Protein AF-A0A0M3JHS8-F1 (afdb_monomer_lite)

InterPro domains:
  IPR008209 Phosphoenolpyruvate carboxykinase, GTP-utilising [PTHR11561] (1-110)
  IPR008210 Phosphoenolpyruvate carboxykinase, N-terminal [G3DSA:3.40.449.10] (1-99)
  IPR008210 Phosphoenolpyruvate carboxykinase, N-terminal [SSF68923] (1-100)
  IPR035078 Phosphoenolpyruvate carboxykinase, GTP-utilising, N-terminal [PF17297] (1-97)

Sequence (124 aa):
LTDSMYVMLCMRIMTRVSPKVLEVLGDEDFVRGIHSVGLPRPVKERVINHWPCNPDRVLIAHRPAEREIWSFGSGYGGNSLLGKKCFALRIAMNVAREEGWMAEHMLIMGSFQFDHQFIFRSFE

Organism: Anisakis simplex (NCBI:txid6269)

Structure (mmCIF, N/CA/C/O backbone):
data_AF-A0A0M3JHS8-F1
#
_entry.id   AF-A0A0M3JHS8-F1
#
loop_
_atom_site.group_PDB
_atom_site.id
_atom_site.type_symbol
_atom_site.label_atom_id
_atom_site.label_alt_id
_atom_site.label_comp_id
_atom_site.label_asym_id
_atom_site.label_entity_id
_atom_site.label_seq_id
_atom_site.pdbx_PDB_ins_code
_atom_site.Cartn_x
_atom_site.Cartn_y
_atom_site.Cartn_z
_atom_site.occupancy
_atom_site.B_iso_or_equiv
_atom_site.auth_seq_id
_atom_site.auth_comp_id
_atom_site.auth_asym_id
_atom_site.auth_atom_id
_atom_site.pdbx_PDB_model_num
ATOM 1 N N . LEU A 1 1 ? 2.509 -7.417 -2.440 1.00 97.69 1 LEU A N 1
ATOM 2 C CA . LEU A 1 1 ? 3.593 -8.028 -3.244 1.00 97.69 1 LEU A CA 1
ATOM 3 C C . LEU A 1 1 ? 4.344 -6.944 -4.000 1.00 97.69 1 LEU A C 1
ATOM 5 O O . LEU A 1 1 ? 3.714 -5.990 -4.436 1.00 97.69 1 LEU A O 1
ATOM 9 N N . THR A 1 2 ? 5.666 -7.064 -4.113 1.00 98.44 2 THR A N 1
ATOM 10 C CA . THR A 1 2 ? 6.517 -6.117 -4.847 1.00 98.44 2 THR A CA 1
ATOM 11 C C . THR A 1 2 ? 7.733 -6.836 -5.426 1.00 98.44 2 THR A C 1
ATOM 13 O O . THR A 1 2 ? 8.263 -7.737 -4.782 1.00 98.44 2 THR A O 1
ATOM 16 N N . ASP A 1 3 ? 8.186 -6.421 -6.608 1.00 97.94 3 ASP A N 1
ATOM 17 C CA . ASP A 1 3 ? 9.448 -6.848 -7.233 1.00 97.94 3 ASP A CA 1
ATOM 18 C C . ASP A 1 3 ? 10.637 -5.918 -6.899 1.00 97.94 3 ASP A C 1
ATOM 20 O O . ASP A 1 3 ? 11.749 -6.109 -7.391 1.00 97.94 3 ASP A O 1
ATOM 24 N N . SER A 1 4 ? 10.419 -4.913 -6.043 1.00 97.75 4 SER A N 1
ATOM 25 C CA . SER A 1 4 ? 11.416 -3.904 -5.679 1.00 97.75 4 SER A CA 1
ATOM 26 C C . SER A 1 4 ? 11.907 -4.052 -4.239 1.00 97.75 4 SER A C 1
ATOM 28 O O . SER A 1 4 ? 11.142 -3.911 -3.279 1.00 97.75 4 SER A O 1
ATOM 30 N N . MET A 1 5 ? 13.222 -4.238 -4.089 1.00 97.19 5 MET A N 1
ATOM 31 C CA . MET A 1 5 ? 13.897 -4.263 -2.785 1.00 97.19 5 MET A CA 1
ATOM 32 C C . MET A 1 5 ? 13.831 -2.916 -2.060 1.00 97.19 5 MET A C 1
ATOM 34 O O . MET A 1 5 ? 13.672 -2.889 -0.842 1.00 97.19 5 MET A O 1
ATOM 38 N N . TYR A 1 6 ? 13.892 -1.802 -2.797 1.00 97.88 6 TYR A N 1
ATOM 39 C CA . TYR A 1 6 ? 13.717 -0.462 -2.228 1.00 97.88 6 TYR A CA 1
ATOM 40 C C . TYR A 1 6 ? 12.367 -0.349 -1.506 1.00 97.88 6 TYR A C 1
ATOM 42 O O . TYR A 1 6 ? 12.300 0.069 -0.351 1.00 97.88 6 TYR A O 1
ATOM 50 N N . VAL A 1 7 ? 11.297 -0.810 -2.160 1.00 98.31 7 VAL A N 1
ATOM 51 C CA . VAL A 1 7 ? 9.940 -0.795 -1.598 1.00 98.31 7 VAL A CA 1
ATOM 52 C C . VAL A 1 7 ? 9.857 -1.656 -0.346 1.00 98.31 7 VAL A C 1
ATOM 54 O O . VAL A 1 7 ? 9.296 -1.213 0.650 1.00 98.31 7 VAL A O 1
ATOM 57 N N . MET A 1 8 ? 10.444 -2.857 -0.364 1.00 97.69 8 MET A N 1
ATOM 58 C CA . MET A 1 8 ? 10.472 -3.743 0.803 1.00 97.69 8 MET A CA 1
ATOM 59 C C . MET A 1 8 ? 11.134 -3.065 2.014 1.00 97.69 8 MET A C 1
ATOM 61 O O . MET A 1 8 ? 10.552 -3.046 3.103 1.00 97.69 8 MET A O 1
ATOM 65 N N . LEU A 1 9 ? 12.308 -2.456 1.822 1.00 98.12 9 LEU A N 1
ATOM 66 C CA . LEU A 1 9 ? 13.046 -1.783 2.894 1.00 98.12 9 LEU A CA 1
ATOM 67 C C . LEU A 1 9 ? 12.278 -0.576 3.445 1.00 98.12 9 LEU A C 1
ATOM 69 O O . LEU A 1 9 ? 12.124 -0.441 4.658 1.00 98.12 9 LEU A O 1
ATOM 73 N N . CYS A 1 10 ? 11.734 0.271 2.573 1.00 98.25 10 CYS A N 1
ATOM 74 C CA . CYS A 1 10 ? 10.947 1.427 2.995 1.00 98.25 10 CYS A CA 1
ATOM 75 C C . CYS A 1 10 ? 9.632 1.025 3.682 1.00 98.25 10 CYS A C 1
ATOM 77 O O . CYS A 1 10 ? 9.250 1.644 4.674 1.00 98.25 10 CYS A O 1
ATOM 79 N N . MET A 1 11 ? 8.955 -0.031 3.218 1.00 98.00 11 MET A N 1
ATOM 80 C CA . MET A 1 11 ? 7.759 -0.559 3.886 1.00 98.00 11 MET A CA 1
ATOM 81 C C . MET A 1 11 ? 8.074 -1.044 5.301 1.00 98.00 11 MET A C 1
ATOM 83 O O . MET A 1 11 ? 7.282 -0.794 6.205 1.00 98.00 11 MET A O 1
ATOM 87 N N . ARG A 1 12 ? 9.240 -1.660 5.531 1.00 97.19 12 ARG A N 1
ATOM 88 C CA . ARG A 1 12 ? 9.673 -2.083 6.873 1.00 97.19 12 ARG A CA 1
ATOM 89 C C . ARG A 1 12 ? 9.895 -0.914 7.840 1.00 97.19 12 ARG A C 1
ATOM 91 O O . ARG A 1 12 ? 9.730 -1.098 9.039 1.00 97.19 12 ARG A O 1
ATOM 98 N N . ILE A 1 13 ? 10.262 0.265 7.339 1.00 97.75 13 ILE A N 1
ATOM 99 C CA . ILE A 1 13 ? 10.391 1.485 8.156 1.00 97.75 13 ILE A CA 1
ATOM 100 C C . ILE A 1 13 ? 9.011 2.089 8.439 1.00 97.75 13 ILE A C 1
ATOM 102 O O . ILE A 1 13 ? 8.711 2.477 9.563 1.00 97.75 13 ILE A O 1
ATOM 106 N N . MET A 1 14 ? 8.170 2.184 7.409 1.00 97.62 14 MET A N 1
ATOM 107 C CA . MET A 1 14 ? 6.905 2.922 7.470 1.00 97.62 14 MET A CA 1
ATOM 108 C C . MET A 1 14 ? 5.744 2.119 8.064 1.00 97.62 14 MET A C 1
ATOM 110 O O . MET A 1 14 ? 4.726 2.695 8.441 1.00 97.62 14 MET A O 1
ATOM 114 N N . THR A 1 15 ? 5.861 0.793 8.104 1.00 97.69 15 THR A N 1
ATOM 115 C CA . THR A 1 15 ? 4.808 -0.127 8.542 1.00 97.69 15 THR A CA 1
ATOM 116 C C . THR A 1 15 ? 5.389 -1.226 9.425 1.00 97.69 15 THR A C 1
ATOM 118 O O . THR A 1 15 ? 6.603 -1.412 9.496 1.00 97.69 15 THR A O 1
ATOM 121 N N . ARG A 1 16 ? 4.524 -1.973 10.114 1.00 97.69 16 ARG A N 1
ATOM 122 C CA . ARG A 1 16 ? 4.953 -3.118 10.919 1.00 97.69 16 ARG A CA 1
ATOM 123 C C . ARG A 1 16 ? 5.041 -4.334 10.003 1.00 97.69 16 ARG A C 1
ATOM 125 O O . ARG A 1 16 ? 4.026 -4.780 9.483 1.00 97.69 16 ARG A O 1
ATOM 132 N N . VAL A 1 17 ? 6.253 -4.851 9.810 1.00 96.81 17 VAL A N 1
ATOM 133 C CA . VAL A 1 17 ? 6.519 -6.046 9.000 1.00 96.81 17 VAL A CA 1
ATOM 134 C C . VAL A 1 17 ? 7.184 -7.092 9.886 1.00 96.81 17 VAL A C 1
ATOM 136 O O . VAL A 1 17 ? 8.353 -6.950 10.249 1.00 96.81 17 VAL A O 1
ATOM 139 N N . SER A 1 18 ? 6.437 -8.126 10.261 1.00 96.12 18 SER A N 1
ATOM 140 C CA . SER A 1 18 ? 6.932 -9.251 11.058 1.00 96.12 18 SER A CA 1
ATOM 141 C C . SER A 1 18 ? 6.020 -10.476 10.902 1.00 96.12 18 SER A C 1
ATOM 143 O O . SER A 1 18 ? 4.855 -10.310 10.535 1.00 96.12 18 SER A O 1
ATOM 145 N N . PRO A 1 19 ? 6.502 -11.695 11.217 1.00 96.38 19 PRO A N 1
ATOM 146 C CA . PRO A 1 19 ? 5.666 -12.901 11.213 1.00 96.38 19 PRO A CA 1
ATOM 147 C C . PRO A 1 19 ? 4.429 -12.786 12.113 1.00 96.38 19 PRO A C 1
ATOM 149 O O . PRO A 1 19 ? 3.361 -13.263 11.749 1.00 96.38 19 PRO A O 1
ATOM 152 N N . LYS A 1 20 ? 4.538 -12.043 13.222 1.00 97.38 20 LYS A N 1
ATOM 153 C CA . LYS A 1 20 ? 3.431 -11.774 14.149 1.00 97.38 20 LYS A CA 1
ATOM 154 C C . LYS A 1 20 ? 2.218 -11.116 13.478 1.00 97.38 20 LYS A C 1
ATOM 156 O O . LYS A 1 20 ? 1.104 -11.265 13.957 1.00 97.38 20 LYS A O 1
ATOM 161 N N . VAL A 1 21 ? 2.411 -10.390 12.372 1.00 96.31 21 VAL A N 1
ATOM 162 C CA . VAL A 1 21 ? 1.288 -9.817 11.610 1.00 96.31 21 VAL A CA 1
ATOM 163 C C . VAL A 1 21 ? 0.410 -10.919 11.014 1.00 96.31 21 VAL A C 1
ATOM 165 O O . VAL A 1 21 ? -0.802 -10.762 11.002 1.00 96.31 21 VAL A O 1
ATOM 168 N N . LEU A 1 22 ? 0.999 -12.036 10.572 1.00 95.62 22 LEU A N 1
ATOM 169 C CA . LEU A 1 22 ? 0.245 -13.178 10.046 1.00 95.62 22 LEU A CA 1
ATOM 170 C C . LEU A 1 22 ? -0.519 -13.905 11.158 1.00 95.62 22 LEU A C 1
ATOM 172 O O . LEU A 1 22 ? -1.658 -14.297 10.950 1.00 95.62 22 LEU A O 1
ATOM 176 N N . GLU A 1 23 ? 0.078 -14.025 12.347 1.00 96.69 23 GLU A N 1
ATOM 177 C CA . GLU A 1 23 ? -0.596 -14.592 13.526 1.00 96.69 23 GLU A CA 1
ATOM 178 C C . GLU A 1 23 ? -1.816 -13.759 13.943 1.00 96.69 23 GLU A C 1
ATOM 180 O O . GLU A 1 23 ? -2.857 -14.318 14.267 1.00 96.69 23 GLU A O 1
ATOM 185 N N . VAL A 1 24 ? -1.692 -12.425 13.928 1.00 96.56 24 VAL A N 1
ATOM 186 C CA . VAL A 1 24 ? -2.797 -11.505 14.254 1.00 96.56 24 VAL A CA 1
ATOM 187 C C . VAL A 1 24 ? -3.865 -11.496 13.161 1.00 96.56 24 VAL A C 1
ATOM 189 O O . VAL A 1 24 ? -5.039 -11.348 13.477 1.00 96.56 24 VAL A O 1
ATOM 192 N N . LEU A 1 25 ? -3.464 -11.627 11.894 1.00 96.38 25 LEU A N 1
ATOM 193 C CA . LEU A 1 25 ? -4.394 -11.655 10.769 1.00 96.38 25 LEU A CA 1
ATOM 194 C C . LEU A 1 25 ? -5.266 -12.920 10.781 1.00 96.38 25 LEU A C 1
ATOM 196 O O . LEU A 1 25 ? -6.457 -12.827 10.510 1.00 96.38 25 LEU A O 1
ATOM 200 N N . GLY A 1 26 ? -4.693 -14.083 11.107 1.00 96.00 26 GLY A N 1
ATOM 201 C CA . GLY A 1 26 ? -5.425 -15.350 11.073 1.00 96.00 26 GLY A CA 1
ATOM 202 C C . GLY A 1 26 ? -6.041 -15.608 9.693 1.00 96.00 26 GLY A C 1
ATOM 203 O O . GLY A 1 26 ? -5.351 -15.487 8.680 1.00 96.00 26 GLY A O 1
ATOM 204 N N . ASP A 1 27 ? -7.337 -15.923 9.674 1.00 96.12 27 ASP A N 1
ATOM 205 C CA . ASP A 1 27 ? -8.123 -16.175 8.457 1.00 96.12 27 ASP A CA 1
ATOM 206 C C . ASP A 1 27 ? -8.949 -14.953 7.998 1.00 96.12 27 ASP A C 1
ATOM 208 O O . ASP A 1 27 ? -9.768 -15.062 7.083 1.00 96.12 27 ASP A O 1
ATOM 212 N N . GLU A 1 28 ? -8.760 -13.788 8.629 1.00 94.50 28 GLU A N 1
ATOM 213 C CA . GLU A 1 28 ? -9.486 -12.563 8.281 1.00 94.50 28 GLU A CA 1
ATOM 214 C C . GLU A 1 28 ? -9.054 -12.002 6.916 1.00 94.50 28 GLU A C 1
ATOM 216 O O . GLU A 1 28 ? -7.914 -12.156 6.461 1.00 94.50 28 GLU A O 1
ATOM 221 N N . ASP A 1 29 ? -9.973 -11.294 6.256 1.00 92.00 29 ASP A N 1
ATOM 222 C CA . ASP A 1 29 ? -9.678 -10.629 4.987 1.00 92.00 29 ASP A CA 1
ATOM 223 C C . ASP A 1 29 ? -8.781 -9.395 5.192 1.00 92.00 29 ASP A C 1
ATOM 225 O O . ASP A 1 29 ? -8.829 -8.699 6.208 1.00 92.00 29 ASP A O 1
ATOM 229 N N . PHE A 1 30 ? -7.963 -9.086 4.187 1.00 95.69 30 PHE A N 1
ATOM 230 C CA . PHE A 1 30 ? -7.023 -7.969 4.226 1.00 95.69 30 PHE A CA 1
ATOM 231 C C . PHE A 1 30 ? -6.931 -7.257 2.879 1.00 95.69 30 PHE A C 1
ATOM 233 O O . PHE A 1 30 ? -7.220 -7.809 1.817 1.00 95.69 30 PHE A O 1
ATOM 240 N N . VAL A 1 31 ? -6.446 -6.014 2.911 1.00 97.25 31 VAL A N 1
ATOM 241 C CA . VAL A 1 31 ? -6.230 -5.231 1.691 1.00 97.25 31 VAL A CA 1
ATOM 242 C C . VAL A 1 31 ? -5.091 -5.819 0.860 1.00 97.25 31 VAL A C 1
ATOM 244 O O . VAL A 1 31 ? -3.926 -5.843 1.272 1.00 97.25 31 VAL A O 1
ATOM 247 N N . ARG A 1 32 ? -5.416 -6.243 -0.361 1.00 97.94 32 ARG A N 1
ATOM 248 C CA . ARG A 1 32 ? -4.476 -6.844 -1.309 1.00 97.94 32 ARG A CA 1
ATOM 249 C C . ARG A 1 32 ? -3.777 -5.764 -2.125 1.00 97.94 32 ARG A C 1
ATOM 251 O O . ARG A 1 32 ? -4.396 -5.036 -2.892 1.00 97.94 32 ARG A O 1
ATOM 258 N N . GLY A 1 33 ? -2.457 -5.673 -1.986 1.00 97.94 33 GLY A N 1
ATOM 259 C CA . GLY A 1 33 ? -1.628 -4.753 -2.765 1.00 97.94 33 GLY A CA 1
ATOM 260 C C . GLY A 1 33 ? -0.665 -5.484 -3.693 1.00 97.94 33 GLY A C 1
ATOM 261 O O . GLY A 1 33 ? 0.173 -6.259 -3.217 1.00 97.94 33 GLY A O 1
ATOM 262 N N . ILE A 1 34 ? -0.717 -5.194 -4.992 1.00 98.50 34 ILE A N 1
ATOM 263 C CA . ILE A 1 34 ? 0.286 -5.617 -5.973 1.00 98.50 34 ILE A CA 1
ATOM 264 C C . ILE A 1 34 ? 1.035 -4.402 -6.519 1.00 98.50 34 ILE A C 1
ATOM 266 O O . ILE A 1 34 ? 0.437 -3.406 -6.918 1.00 98.50 34 ILE A O 1
ATOM 270 N N . HIS A 1 35 ? 2.361 -4.483 -6.503 1.00 98.69 35 HIS A N 1
ATOM 271 C CA . HIS A 1 35 ? 3.256 -3.468 -7.034 1.00 98.69 35 HIS A CA 1
ATOM 272 C C . HIS A 1 35 ? 4.294 -4.115 -7.956 1.00 98.69 35 HIS A C 1
ATOM 274 O O . HIS A 1 35 ? 4.877 -5.143 -7.608 1.00 98.69 35 HIS A O 1
ATOM 280 N N . SER A 1 36 ? 4.565 -3.490 -9.099 1.00 98.44 36 SER A N 1
ATOM 281 C CA . SER A 1 36 ? 5.718 -3.808 -9.941 1.00 98.44 36 SER A CA 1
ATOM 282 C C . SER A 1 36 ? 6.338 -2.540 -10.512 1.00 98.44 36 SER A C 1
ATOM 284 O O . SER A 1 36 ? 5.629 -1.635 -10.953 1.00 98.44 36 SER A O 1
ATOM 286 N N . VAL A 1 37 ? 7.668 -2.496 -10.584 1.00 97.62 37 VAL A N 1
ATOM 287 C CA . VAL A 1 37 ? 8.383 -1.430 -11.311 1.00 97.62 37 VAL A CA 1
ATOM 288 C C . VAL A 1 37 ? 8.204 -1.520 -12.829 1.00 97.62 37 VAL A C 1
ATOM 290 O O . VAL A 1 37 ? 8.540 -0.574 -13.535 1.00 97.62 37 VAL A O 1
ATOM 293 N N . GLY A 1 38 ? 7.656 -2.630 -13.333 1.00 96.88 38 GLY A N 1
ATOM 294 C CA . GLY A 1 38 ? 7.289 -2.801 -14.736 1.00 96.88 38 GLY A CA 1
ATOM 295 C C . GLY A 1 38 ? 8.457 -3.083 -15.674 1.00 96.88 38 GLY A C 1
ATOM 296 O O . GLY A 1 38 ? 8.371 -2.768 -16.860 1.00 96.88 38 GLY A O 1
ATOM 297 N N . LEU A 1 39 ? 9.535 -3.678 -15.150 1.00 95.44 39 LEU A N 1
ATOM 298 C CA . LEU A 1 39 ? 10.774 -3.927 -15.888 1.00 95.44 39 LEU A CA 1
ATOM 299 C C . LEU A 1 39 ? 11.213 -5.406 -15.777 1.00 95.44 39 LEU A C 1
ATOM 301 O O . LEU A 1 39 ? 12.134 -5.729 -15.020 1.00 95.44 39 LEU A O 1
ATOM 305 N N . PRO A 1 40 ? 10.534 -6.334 -16.484 1.00 93.38 40 PRO A N 1
ATOM 306 C CA . PRO A 1 40 ? 10.846 -7.760 -16.421 1.00 93.38 40 PRO A CA 1
ATOM 307 C C . PRO A 1 40 ? 12.243 -8.057 -16.977 1.00 93.38 40 PRO A C 1
ATOM 309 O O . PRO A 1 40 ? 12.746 -7.362 -17.861 1.00 93.38 40 PRO A O 1
ATOM 312 N N . ARG A 1 41 ? 12.872 -9.119 -16.465 1.00 88.62 41 ARG A N 1
ATOM 313 C CA . ARG A 1 41 ? 14.183 -9.577 -16.944 1.00 88.62 41 ARG A CA 1
ATOM 314 C C . ARG A 1 41 ? 14.025 -10.537 -18.138 1.00 88.62 41 ARG A C 1
ATOM 316 O O . ARG A 1 41 ? 13.095 -11.340 -18.120 1.00 88.62 41 ARG A O 1
ATOM 323 N N . PRO A 1 42 ? 14.945 -10.519 -19.123 1.00 92.06 42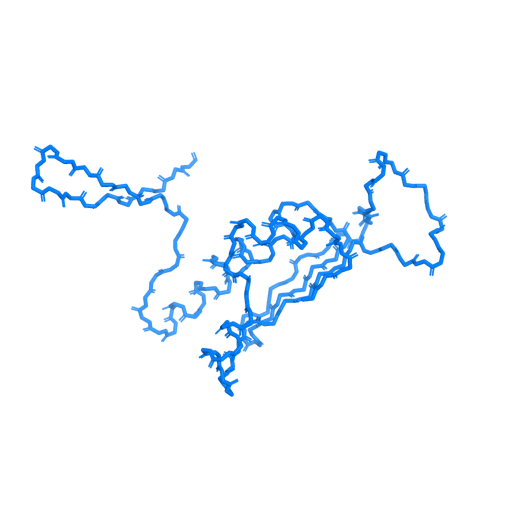 PRO A N 1
ATOM 324 C CA . PRO A 1 42 ? 16.060 -9.581 -19.263 1.00 92.06 42 PRO A CA 1
ATOM 325 C C . PRO A 1 42 ? 15.562 -8.172 -19.605 1.00 92.06 42 PRO A C 1
ATOM 327 O O . PRO A 1 42 ? 14.623 -8.002 -20.381 1.00 92.06 42 PRO A O 1
ATOM 330 N N . VAL A 1 43 ? 16.195 -7.165 -19.004 1.00 90.06 43 VAL A N 1
ATOM 331 C CA . VAL A 1 43 ? 15.789 -5.770 -19.178 1.00 90.06 43 VAL A CA 1
ATOM 332 C C . VAL A 1 43 ? 16.112 -5.330 -20.607 1.00 90.06 43 VAL A C 1
ATOM 334 O O . VAL A 1 43 ? 17.265 -5.394 -21.027 1.00 90.06 43 VAL A O 1
ATOM 337 N N . LYS A 1 44 ? 15.087 -4.899 -21.350 1.00 87.94 44 LYS A N 1
ATOM 338 C CA . LYS A 1 44 ? 15.211 -4.450 -22.750 1.00 87.94 44 LYS A CA 1
ATOM 339 C C . LYS A 1 44 ? 15.518 -2.958 -22.887 1.00 87.94 44 LYS A C 1
ATOM 341 O O . LYS A 1 44 ? 15.980 -2.523 -23.935 1.00 87.94 44 LYS A O 1
ATOM 346 N N . GLU A 1 45 ? 15.250 -2.186 -21.841 1.00 87.69 45 GLU A N 1
ATOM 347 C CA . GLU A 1 45 ? 15.337 -0.726 -21.837 1.00 87.69 45 GLU A CA 1
ATOM 348 C C . GLU A 1 45 ? 16.516 -0.239 -20.985 1.00 87.69 45 GLU A C 1
ATOM 350 O O . GLU A 1 45 ? 16.993 -0.925 -20.080 1.00 87.69 45 GLU A O 1
ATOM 355 N N . ARG A 1 46 ? 17.013 0.970 -21.257 1.00 91.50 46 ARG A N 1
ATOM 356 C CA . ARG A 1 46 ? 18.121 1.539 -20.484 1.00 91.50 46 ARG A CA 1
ATOM 357 C C . ARG A 1 46 ? 17.655 1.900 -19.070 1.00 91.50 46 ARG A C 1
ATOM 359 O O . ARG A 1 46 ? 16.802 2.761 -18.902 1.00 91.50 46 ARG A O 1
ATOM 366 N N . VAL A 1 47 ? 18.304 1.331 -18.053 1.00 94.56 47 VAL A N 1
ATOM 367 C CA . VAL A 1 47 ? 18.105 1.732 -16.651 1.00 94.56 47 VAL A CA 1
ATOM 368 C C . VAL A 1 47 ? 18.937 2.978 -16.343 1.00 94.56 47 VAL A C 1
ATOM 370 O O . VAL A 1 47 ? 20.155 2.981 -16.525 1.00 94.56 47 VAL A O 1
ATOM 373 N N . ILE A 1 48 ? 18.287 4.033 -15.852 1.00 95.94 48 ILE A N 1
ATOM 374 C CA . ILE A 1 48 ? 18.928 5.291 -15.446 1.00 95.94 48 ILE A CA 1
ATOM 375 C C . ILE A 1 48 ? 19.147 5.260 -13.929 1.00 95.94 48 ILE A C 1
ATOM 377 O O . ILE A 1 48 ? 18.249 4.877 -13.186 1.00 95.94 48 ILE A O 1
ATOM 381 N N . ASN A 1 49 ? 20.336 5.648 -13.455 1.00 96.00 49 ASN A N 1
ATOM 382 C CA . ASN A 1 49 ? 20.678 5.759 -12.025 1.00 96.00 49 ASN A CA 1
ATOM 383 C C . ASN A 1 49 ? 20.395 4.497 -11.185 1.00 96.00 49 ASN A C 1
ATOM 385 O O . ASN A 1 49 ? 20.065 4.597 -10.007 1.00 96.00 49 ASN A O 1
ATOM 389 N N . HIS A 1 50 ? 20.494 3.309 -11.790 1.00 94.94 50 HIS A N 1
ATOM 390 C CA . HIS A 1 50 ? 20.132 2.034 -11.151 1.00 94.94 50 HIS A CA 1
ATOM 391 C C . HIS A 1 50 ? 18.684 1.988 -10.621 1.00 94.94 50 HIS A C 1
ATOM 393 O O . HIS A 1 50 ? 18.376 1.212 -9.717 1.00 94.94 50 HIS A O 1
ATOM 399 N N . TRP A 1 51 ? 17.789 2.795 -11.198 1.00 96.50 51 TRP A N 1
ATOM 400 C CA . TRP A 1 51 ? 16.395 2.903 -10.796 1.00 96.50 51 TRP A CA 1
ATOM 401 C C . TRP A 1 51 ? 15.473 2.280 -11.854 1.00 96.50 51 TRP A C 1
ATOM 403 O O . TRP A 1 51 ? 15.212 2.906 -12.884 1.00 96.50 51 TRP A O 1
ATOM 413 N N . PRO A 1 52 ? 14.988 1.042 -11.652 1.00 95.25 52 PRO A N 1
ATOM 414 C CA . PRO A 1 52 ? 14.047 0.429 -12.576 1.00 95.25 52 PRO A CA 1
ATOM 415 C C . PRO A 1 52 ? 12.666 1.085 -12.447 1.00 95.25 52 PRO A C 1
ATOM 417 O O . PRO A 1 52 ? 12.117 1.208 -11.349 1.00 95.25 52 PRO A O 1
ATOM 420 N N . CYS A 1 53 ? 12.100 1.490 -13.578 1.00 95.75 53 CYS A N 1
ATOM 421 C CA . CYS A 1 53 ? 10.744 2.013 -13.701 1.00 95.75 53 CYS A CA 1
ATOM 422 C C . CYS A 1 53 ? 10.259 1.874 -15.152 1.00 95.75 53 CYS A C 1
ATOM 424 O O . CYS A 1 53 ? 11.061 1.647 -16.055 1.00 95.75 53 CYS A O 1
ATOM 426 N N . ASN A 1 54 ? 8.954 2.038 -15.363 1.00 96.44 54 ASN A N 1
ATOM 427 C CA . ASN A 1 54 ? 8.319 2.122 -16.675 1.00 96.44 54 ASN A CA 1
ATOM 428 C C . ASN A 1 54 ? 7.435 3.384 -16.718 1.00 96.44 54 ASN A C 1
ATOM 430 O O . ASN A 1 54 ? 6.240 3.296 -16.420 1.00 96.44 54 ASN A O 1
ATOM 434 N N . PRO A 1 55 ? 8.022 4.565 -17.006 1.00 95.44 55 PRO A N 1
ATOM 435 C CA . PRO A 1 55 ? 7.321 5.850 -16.969 1.00 95.44 55 PRO A CA 1
ATOM 436 C C . PRO A 1 55 ? 6.116 5.927 -17.914 1.00 95.44 55 PRO A C 1
ATOM 438 O O . PRO A 1 55 ? 5.090 6.493 -17.544 1.00 95.44 55 PRO A O 1
ATOM 441 N N . ASP A 1 56 ? 6.211 5.306 -19.091 1.00 95.38 56 ASP A N 1
ATOM 442 C CA . ASP A 1 56 ? 5.181 5.370 -20.136 1.00 95.38 56 ASP A CA 1
ATOM 443 C C . ASP A 1 56 ? 3.904 4.603 -19.774 1.00 95.38 56 ASP A C 1
ATOM 445 O O . ASP A 1 56 ? 2.846 4.818 -20.365 1.00 95.38 56 ASP A O 1
ATOM 449 N N . ARG A 1 57 ? 3.991 3.679 -18.810 1.00 95.88 57 ARG A N 1
ATOM 450 C CA . ARG A 1 57 ? 2.880 2.812 -18.394 1.00 95.88 57 ARG A CA 1
ATOM 451 C C . ARG A 1 57 ? 2.543 2.944 -16.916 1.00 95.88 57 ARG A C 1
ATOM 453 O O . ARG A 1 57 ? 1.928 2.038 -16.357 1.00 95.88 57 ARG A O 1
ATOM 460 N N . VAL A 1 58 ? 2.946 4.038 -16.268 1.00 98.12 58 VAL A N 1
ATOM 461 C CA . VAL A 1 58 ? 2.643 4.253 -14.848 1.00 98.12 58 VAL A CA 1
ATOM 462 C C . VAL A 1 58 ? 1.133 4.218 -14.621 1.00 98.12 58 VAL A C 1
ATOM 464 O O . VAL A 1 58 ? 0.387 5.013 -15.187 1.00 98.12 58 VAL A O 1
ATOM 467 N N . LEU A 1 59 ? 0.691 3.313 -13.749 1.00 98.25 59 LEU A N 1
ATOM 468 C CA . LEU A 1 59 ? -0.708 3.172 -13.364 1.00 98.25 59 LEU A CA 1
ATOM 469 C C . LEU A 1 59 ? -0.801 2.856 -11.874 1.00 98.25 59 LEU A C 1
ATOM 471 O O . LEU A 1 59 ? -0.182 1.906 -11.403 1.00 98.25 59 LEU A O 1
ATOM 475 N N . ILE A 1 60 ? -1.597 3.636 -11.143 1.00 98.44 60 ILE A N 1
ATOM 476 C CA . ILE A 1 60 ? -1.906 3.401 -9.731 1.00 98.44 60 ILE A CA 1
ATOM 477 C C . ILE A 1 60 ? -3.428 3.331 -9.593 1.00 98.44 60 ILE A C 1
ATOM 479 O O . ILE A 1 60 ? -4.106 4.353 -9.475 1.00 98.44 60 ILE A O 1
ATOM 483 N N . ALA A 1 61 ? -3.964 2.118 -9.637 1.00 98.31 61 ALA A N 1
ATOM 484 C CA . ALA A 1 61 ? -5.389 1.841 -9.552 1.00 98.31 61 ALA A CA 1
ATOM 485 C C . ALA A 1 61 ? -5.797 1.427 -8.130 1.00 98.31 61 ALA A C 1
ATOM 487 O O . ALA A 1 61 ? -5.085 0.702 -7.431 1.00 98.31 61 ALA A O 1
ATOM 488 N N . HIS A 1 62 ? -6.977 1.889 -7.720 1.00 98.38 62 HIS A N 1
ATOM 489 C CA . HIS A 1 62 ? -7.583 1.591 -6.426 1.00 98.38 62 HIS A CA 1
ATOM 490 C C . HIS A 1 62 ? -8.943 0.955 -6.684 1.00 98.38 62 HIS A C 1
ATOM 492 O O . HIS A 1 62 ? -9.754 1.513 -7.423 1.00 98.38 62 HIS A O 1
ATOM 498 N N . ARG A 1 63 ? -9.173 -0.206 -6.081 1.00 97.62 63 ARG A N 1
ATOM 499 C CA . ARG A 1 63 ? -10.377 -1.018 -6.236 1.00 97.62 63 ARG A CA 1
ATOM 500 C C . ARG A 1 63 ? -11.014 -1.202 -4.857 1.00 97.62 63 ARG A C 1
ATOM 502 O O . ARG A 1 63 ? -10.724 -2.188 -4.183 1.00 97.62 63 ARG A O 1
ATOM 509 N N . PRO A 1 64 ? -11.770 -0.200 -4.367 1.00 96.06 64 PRO A N 1
ATOM 510 C CA . PRO A 1 64 ? -12.254 -0.189 -2.988 1.00 96.06 64 PRO A CA 1
ATOM 511 C C . PRO A 1 64 ? -13.239 -1.324 -2.693 1.00 96.06 64 PRO A C 1
ATOM 513 O O . PRO A 1 64 ? -13.117 -1.938 -1.638 1.00 96.06 64 PRO A O 1
ATOM 516 N N . ALA A 1 65 ? -14.130 -1.659 -3.633 1.00 94.38 65 ALA A N 1
ATOM 517 C CA . ALA A 1 65 ? -15.098 -2.745 -3.465 1.00 94.38 65 ALA A CA 1
ATOM 518 C C . ALA A 1 65 ? -14.416 -4.110 -3.264 1.00 94.38 65 ALA A C 1
ATOM 520 O O . ALA A 1 65 ? -14.867 -4.928 -2.472 1.00 94.38 65 ALA A O 1
ATOM 521 N N . GLU A 1 66 ? -13.293 -4.343 -3.944 1.00 96.12 66 GLU A N 1
ATOM 522 C CA . GLU A 1 66 ? -12.518 -5.583 -3.858 1.00 96.12 66 GLU A CA 1
ATOM 523 C C . GLU A 1 66 ? -11.344 -5.504 -2.878 1.00 96.12 66 GLU A C 1
ATOM 525 O O . GLU A 1 66 ? -10.561 -6.452 -2.786 1.00 96.12 66 GLU A O 1
ATOM 530 N N . ARG A 1 67 ? -11.200 -4.387 -2.153 1.00 95.81 67 ARG A N 1
ATOM 531 C CA . ARG A 1 67 ? -10.100 -4.131 -1.207 1.00 95.81 67 ARG A CA 1
ATOM 532 C C . ARG A 1 67 ? -8.723 -4.337 -1.840 1.00 95.81 67 ARG A C 1
ATOM 534 O O . ARG A 1 67 ? -7.819 -4.935 -1.255 1.00 95.81 67 ARG A O 1
ATOM 541 N N . GLU A 1 68 ? -8.560 -3.817 -3.051 1.00 98.19 68 GLU A N 1
ATOM 542 C CA . GLU A 1 68 ? -7.387 -4.050 -3.885 1.00 98.19 68 GLU A CA 1
ATOM 543 C C . GLU A 1 68 ? -6.672 -2.762 -4.307 1.00 98.19 68 GLU A C 1
ATOM 545 O O . GLU A 1 68 ? -7.277 -1.725 -4.590 1.00 98.19 68 GLU A O 1
ATOM 550 N N . ILE A 1 69 ? -5.344 -2.841 -4.392 1.00 98.62 69 ILE A N 1
ATOM 551 C CA . ILE A 1 69 ? -4.467 -1.769 -4.865 1.00 98.62 69 ILE A CA 1
ATOM 552 C C . ILE A 1 69 ? -3.509 -2.351 -5.895 1.00 98.62 69 ILE A C 1
ATOM 554 O O . ILE A 1 69 ? -2.777 -3.299 -5.606 1.00 98.62 69 ILE A O 1
ATOM 558 N N . TRP A 1 70 ? -3.497 -1.761 -7.084 1.00 98.56 70 TRP A N 1
ATOM 559 C CA . TRP A 1 70 ? -2.678 -2.206 -8.204 1.00 98.56 70 TRP A CA 1
ATOM 560 C C . TRP A 1 70 ? -1.781 -1.057 -8.640 1.00 98.56 70 TRP A C 1
ATOM 562 O O . TRP A 1 70 ? -2.267 -0.015 -9.072 1.00 98.56 70 TRP A O 1
ATOM 572 N N . SER A 1 71 ? -0.469 -1.234 -8.516 1.00 98.62 71 SER A N 1
ATOM 573 C CA . SER A 1 71 ? 0.516 -0.227 -8.900 1.00 98.62 71 SER A CA 1
ATOM 574 C C . SER A 1 71 ? 1.543 -0.800 -9.866 1.00 98.62 71 SER A C 1
ATOM 576 O O . SER A 1 71 ? 2.148 -1.842 -9.612 1.00 98.62 71 SER A O 1
ATOM 578 N N . PHE A 1 72 ? 1.749 -0.112 -10.980 1.00 98.69 72 PHE A N 1
ATOM 579 C CA . PHE A 1 72 ? 2.659 -0.523 -12.035 1.00 98.69 72 PHE A CA 1
ATOM 580 C C . PHE A 1 72 ? 3.504 0.654 -12.519 1.00 98.69 72 PHE A C 1
ATOM 582 O O . PHE A 1 72 ? 3.031 1.786 -12.614 1.00 98.69 72 PHE A O 1
ATOM 589 N N . GLY A 1 73 ? 4.766 0.377 -12.842 1.00 97.44 73 GLY A N 1
ATOM 590 C CA . GLY A 1 73 ? 5.662 1.284 -13.559 1.00 97.44 73 GLY A CA 1
ATOM 591 C C . GLY A 1 73 ? 6.397 2.307 -12.691 1.00 97.44 73 GLY A C 1
ATOM 592 O O . GLY A 1 73 ? 7.367 2.904 -13.153 1.00 97.44 73 GLY A O 1
ATOM 593 N N . SER A 1 74 ? 6.013 2.502 -11.424 1.00 97.81 74 SER A N 1
ATOM 594 C CA . SER A 1 74 ? 6.644 3.496 -10.544 1.00 97.81 74 SER A CA 1
ATOM 595 C C . SER A 1 74 ? 7.132 2.894 -9.231 1.00 97.81 74 SER A C 1
ATOM 597 O O . SER A 1 74 ? 6.334 2.540 -8.374 1.00 97.81 74 SER A O 1
ATOM 599 N N . GLY A 1 75 ? 8.452 2.882 -9.026 1.00 96.75 75 GLY A N 1
ATOM 600 C CA . GLY A 1 75 ? 9.071 2.472 -7.761 1.00 96.75 75 GLY A CA 1
ATOM 601 C C . GLY A 1 75 ? 9.068 3.540 -6.657 1.00 96.75 75 GLY A C 1
ATOM 602 O O . GLY A 1 75 ? 9.616 3.297 -5.581 1.00 96.75 75 GLY A O 1
ATOM 603 N N . TYR A 1 76 ? 8.487 4.723 -6.885 1.00 97.38 76 TYR A N 1
ATOM 604 C CA . TYR A 1 76 ? 8.701 5.901 -6.036 1.00 97.38 76 TYR A CA 1
ATOM 605 C C . TYR A 1 76 ? 7.574 6.162 -5.026 1.00 97.38 76 TYR A C 1
ATOM 607 O O . TYR A 1 76 ? 6.404 6.293 -5.392 1.00 97.38 76 TYR A O 1
ATOM 615 N N . GLY A 1 77 ? 7.953 6.348 -3.758 1.00 95.06 77 GLY A N 1
ATOM 616 C CA . GLY A 1 77 ? 7.125 6.979 -2.727 1.00 95.06 77 GLY A CA 1
ATOM 617 C C . GLY A 1 77 ? 5.684 6.466 -2.654 1.00 95.06 77 GLY A C 1
ATOM 618 O O . GLY A 1 77 ? 5.440 5.278 -2.470 1.00 95.06 77 GLY A O 1
ATOM 619 N N . GLY A 1 78 ? 4.712 7.378 -2.768 1.00 93.56 78 GLY A N 1
ATOM 620 C CA . GLY A 1 78 ? 3.284 7.061 -2.639 1.00 93.56 78 GLY A CA 1
ATOM 621 C C . GLY A 1 78 ? 2.729 6.112 -3.706 1.00 93.56 78 GLY A C 1
ATOM 622 O O . GLY A 1 78 ? 1.673 5.526 -3.477 1.00 93.56 78 GLY A O 1
ATOM 623 N N . ASN A 1 79 ? 3.440 5.933 -4.822 1.00 97.44 79 ASN A N 1
ATOM 624 C CA . ASN A 1 79 ? 3.035 5.018 -5.885 1.00 97.44 79 ASN A CA 1
ATOM 625 C C . ASN A 1 79 ? 3.424 3.575 -5.553 1.00 97.44 79 ASN A C 1
ATOM 627 O O . ASN A 1 79 ? 2.726 2.653 -5.952 1.00 97.44 79 ASN A O 1
ATOM 631 N N . SER A 1 80 ? 4.503 3.366 -4.797 1.00 97.31 80 SER A N 1
ATOM 632 C CA . SER A 1 80 ? 5.059 2.036 -4.531 1.00 97.31 80 SER A CA 1
ATOM 633 C C . SER A 1 80 ? 4.877 1.566 -3.087 1.00 97.31 80 SER A C 1
ATOM 635 O O . SER A 1 80 ? 4.654 0.383 -2.830 1.00 97.31 80 SER A O 1
ATOM 637 N N . LEU A 1 81 ? 4.891 2.494 -2.128 1.00 97.88 81 LEU A N 1
ATOM 63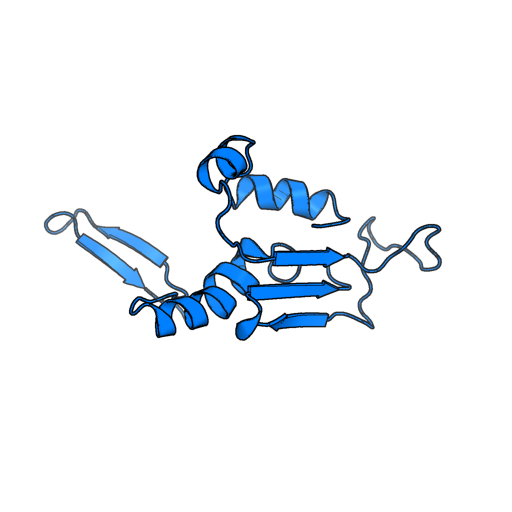8 C CA . LEU A 1 81 ? 4.591 2.242 -0.720 1.00 97.88 81 LEU A CA 1
ATOM 639 C C . LEU A 1 81 ? 3.074 2.210 -0.523 1.00 97.88 81 LEU A C 1
ATOM 641 O O . LEU A 1 81 ? 2.476 3.152 0.004 1.00 97.88 81 LEU A O 1
ATOM 645 N N . LEU A 1 82 ? 2.447 1.122 -0.975 1.00 98.12 82 LEU A N 1
ATOM 646 C CA . LEU A 1 82 ? 0.987 1.011 -1.075 1.00 98.12 82 LEU A CA 1
ATOM 647 C C . LEU A 1 82 ? 0.270 1.250 0.261 1.00 98.12 82 LEU A C 1
ATOM 649 O O . LEU A 1 82 ? -0.821 1.813 0.270 1.00 98.12 82 LEU A O 1
ATOM 653 N N . GLY A 1 83 ? 0.910 0.928 1.390 1.00 96.88 83 GLY A N 1
ATOM 654 C CA . GLY A 1 83 ? 0.381 1.213 2.726 1.00 96.88 83 GLY A CA 1
ATOM 655 C C . GLY A 1 83 ? 0.184 2.707 3.029 1.00 96.88 83 GLY A C 1
ATOM 656 O O . GLY A 1 83 ? -0.679 3.055 3.825 1.00 96.88 83 GLY A O 1
ATOM 657 N N . LYS A 1 84 ? 0.953 3.606 2.396 1.00 96.50 84 LYS A N 1
ATOM 658 C CA . LYS A 1 84 ? 1.060 5.018 2.804 1.00 96.50 84 LYS A CA 1
ATOM 659 C C . LYS A 1 84 ? -0.119 5.887 2.365 1.00 96.50 84 LYS A C 1
ATOM 661 O O . LYS A 1 84 ? -0.688 6.598 3.180 1.00 96.50 84 LYS A O 1
ATOM 666 N N . LYS A 1 85 ? -0.420 5.924 1.066 1.00 97.12 85 LYS A N 1
ATOM 667 C CA . LYS A 1 85 ? -1.476 6.791 0.500 1.00 97.12 85 LYS A CA 1
ATOM 668 C C . LYS A 1 85 ? -2.597 5.968 -0.114 1.00 97.12 85 LYS A C 1
ATOM 670 O O . LYS A 1 85 ? -3.766 6.254 0.121 1.00 97.12 85 LYS A O 1
ATOM 675 N N . CYS A 1 86 ? -2.230 4.941 -0.877 1.00 97.88 86 CYS A N 1
ATOM 676 C CA . CYS A 1 86 ? -3.185 4.077 -1.554 1.00 97.88 86 CYS A CA 1
ATOM 677 C C . CYS A 1 86 ? -4.084 3.352 -0.545 1.00 97.88 86 CYS A C 1
ATOM 679 O O . CYS A 1 86 ? -5.301 3.437 -0.653 1.00 97.88 86 CYS A O 1
ATOM 681 N N . PHE A 1 87 ? -3.499 2.732 0.483 1.00 98.38 87 PHE A N 1
ATOM 682 C CA . PHE A 1 87 ? -4.270 2.088 1.540 1.00 98.38 87 PHE A CA 1
ATOM 683 C C . PHE A 1 87 ? -4.789 3.095 2.566 1.00 98.38 87 PHE A C 1
ATOM 685 O O . PHE A 1 87 ? -5.988 3.343 2.590 1.00 98.38 87 PHE A O 1
ATOM 692 N N . ALA A 1 88 ? -3.901 3.703 3.364 1.00 98.00 88 ALA A N 1
ATOM 693 C CA . ALA A 1 88 ? -4.280 4.459 4.563 1.00 98.00 88 ALA A CA 1
ATOM 694 C C . ALA A 1 88 ? -5.171 5.689 4.325 1.00 98.00 88 ALA A C 1
ATOM 696 O O . ALA A 1 88 ? -5.716 6.214 5.288 1.00 98.00 88 ALA A O 1
ATOM 697 N N . LEU A 1 89 ? -5.322 6.147 3.07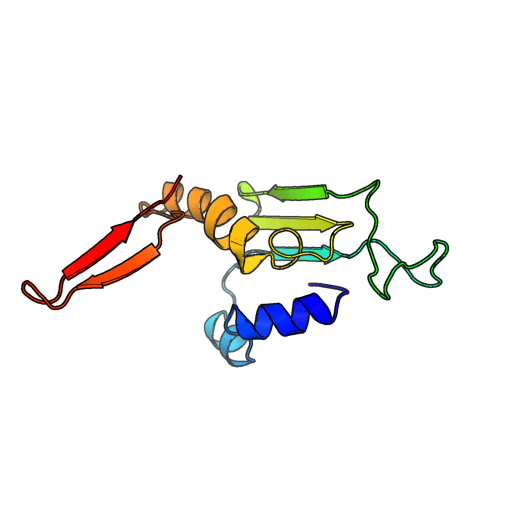7 1.00 97.44 89 LEU A N 1
ATOM 698 C CA . LEU A 1 89 ? -6.283 7.193 2.727 1.00 97.44 89 LEU A CA 1
ATOM 699 C C . LEU A 1 89 ? -7.345 6.668 1.763 1.00 97.44 89 LEU A C 1
ATOM 701 O O . LEU A 1 89 ? -8.509 6.634 2.120 1.00 97.44 89 LEU A O 1
ATOM 705 N N . ARG A 1 90 ? -6.983 6.223 0.553 1.00 97.69 90 ARG A N 1
ATOM 706 C CA . ARG A 1 90 ? -7.994 5.975 -0.498 1.00 97.69 90 ARG A CA 1
ATOM 707 C C . ARG A 1 90 ? -8.846 4.730 -0.271 1.00 97.69 90 ARG A C 1
ATOM 709 O O . ARG A 1 90 ? -10.056 4.784 -0.461 1.00 97.69 90 ARG A O 1
ATOM 716 N N . ILE A 1 91 ? -8.244 3.606 0.111 1.00 98.00 91 ILE A N 1
ATOM 717 C CA . ILE A 1 91 ? -9.022 2.410 0.471 1.00 98.00 91 ILE A CA 1
ATOM 718 C C . ILE A 1 91 ? -9.627 2.597 1.865 1.00 98.00 91 ILE A C 1
ATOM 720 O O . ILE A 1 91 ? -10.821 2.381 2.042 1.00 98.00 91 ILE A O 1
ATOM 724 N N . ALA A 1 92 ? -8.831 3.075 2.825 1.00 97.88 92 ALA A N 1
ATOM 725 C CA . ALA A 1 92 ? -9.262 3.268 4.204 1.00 97.88 92 ALA A CA 1
ATOM 726 C C . ALA A 1 92 ? -10.460 4.216 4.325 1.00 97.88 92 ALA A C 1
ATOM 728 O O . ALA A 1 92 ? -11.352 3.913 5.093 1.00 97.88 92 ALA A O 1
ATOM 729 N N . MET A 1 93 ? -10.548 5.300 3.547 1.00 97.12 93 MET A N 1
ATOM 730 C CA . MET A 1 93 ? -11.704 6.206 3.606 1.00 97.12 93 MET A CA 1
ATOM 731 C C . MET A 1 93 ? -13.009 5.553 3.134 1.00 97.12 93 MET A C 1
ATOM 733 O O . MET A 1 93 ? -14.075 5.919 3.617 1.00 97.12 93 MET A O 1
ATOM 737 N N . ASN A 1 94 ? -12.940 4.594 2.201 1.00 96.81 94 ASN A N 1
ATOM 738 C CA . ASN A 1 94 ? -14.123 3.848 1.766 1.00 96.81 94 ASN A CA 1
ATOM 739 C C . ASN A 1 94 ? -14.582 2.901 2.879 1.00 96.81 94 ASN A C 1
ATOM 741 O O . ASN A 1 94 ? -15.745 2.943 3.262 1.00 96.81 94 ASN A O 1
ATOM 745 N N . VAL A 1 95 ? -13.644 2.150 3.466 1.00 95.56 95 VAL A N 1
ATOM 746 C CA . VAL A 1 95 ? -13.910 1.287 4.631 1.00 95.56 95 VAL A CA 1
ATOM 747 C C . VAL A 1 95 ? -14.454 2.108 5.807 1.00 95.56 95 VAL A C 1
ATOM 749 O O . VAL A 1 95 ? -15.466 1.762 6.403 1.00 95.56 95 VAL A O 1
ATOM 752 N N . ALA A 1 96 ? -13.838 3.254 6.090 1.00 97.00 96 ALA A N 1
ATOM 753 C CA . ALA A 1 96 ? -14.227 4.156 7.164 1.00 97.00 96 ALA A CA 1
ATOM 754 C C . ALA A 1 96 ? -15.654 4.685 6.996 1.00 97.00 96 ALA A C 1
ATOM 756 O O . ALA A 1 96 ? -16.413 4.741 7.961 1.00 97.00 96 ALA A O 1
ATOM 757 N N . ARG A 1 97 ? -16.048 5.011 5.760 1.00 96.56 97 ARG A N 1
ATOM 758 C CA . ARG A 1 97 ? -17.417 5.423 5.443 1.00 96.56 97 ARG A CA 1
ATOM 759 C C . ARG A 1 97 ? -18.437 4.313 5.705 1.00 96.56 97 ARG A C 1
ATOM 761 O O . ARG A 1 97 ? -19.540 4.622 6.145 1.00 96.56 97 ARG A O 1
ATOM 768 N N . GLU A 1 98 ? -18.095 3.061 5.414 1.00 95.25 98 GLU A N 1
ATOM 769 C CA . GLU A 1 98 ? -18.966 1.900 5.649 1.00 95.25 98 GLU A CA 1
ATOM 770 C C . GLU A 1 98 ? -19.084 1.565 7.143 1.00 95.25 98 GLU A C 1
ATOM 772 O O . GLU A 1 98 ? -20.163 1.222 7.619 1.00 95.25 98 GLU A O 1
ATOM 777 N N . GLU A 1 99 ? -17.991 1.711 7.891 1.00 96.44 99 GLU A N 1
ATOM 778 C CA . GLU A 1 99 ? -17.886 1.303 9.297 1.00 96.44 99 GLU A CA 1
ATOM 779 C C . GLU A 1 99 ? -18.133 2.444 10.305 1.00 96.44 99 GLU A C 1
ATOM 781 O O . GLU A 1 99 ? -18.163 2.208 11.512 1.00 96.44 99 GLU A O 1
ATOM 786 N N . GLY A 1 100 ? -18.320 3.683 9.843 1.00 97.38 100 GLY A N 1
ATOM 787 C CA . GLY A 1 100 ? -18.653 4.830 10.697 1.00 97.38 100 GLY A CA 1
ATOM 788 C C . GLY A 1 100 ? -17.462 5.491 11.405 1.00 97.38 100 GLY A C 1
ATOM 789 O O . GLY A 1 100 ? -17.635 6.067 12.479 1.00 97.38 100 GLY A O 1
ATOM 790 N N . TRP A 1 101 ? -16.262 5.440 10.819 1.00 98.00 101 TRP A N 1
ATOM 791 C CA . TRP A 1 101 ? -15.065 6.151 11.299 1.00 98.00 101 TRP A CA 1
ATOM 792 C C . TRP A 1 101 ? -14.454 7.043 10.200 1.00 98.00 101 TRP A C 1
ATOM 794 O O . TRP A 1 101 ? -15.065 7.250 9.153 1.00 98.00 101 TRP A O 1
ATOM 804 N N . MET A 1 102 ? -13.275 7.640 10.434 1.00 97.88 102 MET A N 1
ATOM 805 C CA . MET A 1 102 ? -12.631 8.570 9.486 1.00 97.88 102 MET A CA 1
ATOM 806 C C . MET A 1 102 ? -11.173 8.203 9.185 1.00 97.88 102 MET A C 1
ATOM 808 O O . MET A 1 102 ? -10.384 7.961 10.100 1.00 97.88 102 MET A O 1
ATOM 812 N N . ALA A 1 103 ? -10.793 8.251 7.906 1.00 97.81 103 ALA A N 1
ATOM 813 C CA . ALA A 1 103 ? -9.410 8.133 7.445 1.00 97.81 103 ALA A CA 1
ATOM 814 C C . ALA A 1 103 ? -8.975 9.438 6.767 1.00 97.81 103 ALA A C 1
ATOM 816 O O . ALA A 1 103 ? -9.318 9.690 5.613 1.00 97.81 103 ALA A O 1
ATOM 817 N N . GLU A 1 104 ? -8.200 10.256 7.480 1.00 97.62 104 GLU A N 1
ATOM 818 C CA . GLU A 1 104 ? -7.917 11.638 7.084 1.00 97.62 104 GLU A CA 1
ATOM 819 C C . GLU A 1 104 ? -6.429 11.917 6.879 1.00 97.62 104 GLU A C 1
ATOM 821 O O . GLU A 1 104 ? -5.550 11.324 7.512 1.00 97.62 104 GLU A O 1
ATOM 826 N N . HIS A 1 105 ? -6.128 12.890 6.018 1.00 97.62 105 HIS A N 1
ATOM 827 C CA . HIS A 1 105 ? -4.765 13.384 5.838 1.00 97.62 105 HIS A CA 1
ATOM 828 C C . HIS A 1 105 ? -4.400 14.404 6.925 1.00 97.62 105 HIS A C 1
ATOM 830 O O . HIS A 1 105 ? -4.242 15.591 6.653 1.00 97.62 105 HIS A O 1
ATOM 836 N N . MET A 1 106 ? -4.268 13.934 8.166 1.00 97.81 106 MET A N 1
ATOM 837 C CA . MET A 1 106 ? -4.016 14.791 9.325 1.00 97.81 106 MET A CA 1
ATOM 838 C C . MET A 1 106 ? -2.758 14.386 10.091 1.00 97.81 106 MET A C 1
ATOM 840 O O . MET A 1 106 ? -2.466 13.207 10.289 1.00 97.81 106 MET A O 1
ATOM 844 N N . LEU A 1 107 ? -2.029 15.393 10.565 1.00 97.19 107 LEU A N 1
ATOM 845 C CA . LEU A 1 107 ? -1.069 15.237 11.649 1.00 97.19 107 LEU A CA 1
ATOM 846 C C . LEU A 1 107 ? -1.828 15.088 12.971 1.00 97.19 107 LEU A C 1
ATOM 848 O O . LEU A 1 107 ? -2.800 15.805 13.199 1.00 97.19 107 LEU A O 1
ATOM 852 N N . ILE A 1 108 ? -1.325 14.220 13.850 1.00 96.00 108 ILE A N 1
ATOM 853 C CA . ILE A 1 108 ? -1.752 14.109 15.247 1.00 96.00 108 ILE A CA 1
ATOM 854 C C . ILE A 1 108 ? -0.594 14.581 16.124 1.00 96.00 108 ILE A C 1
ATOM 856 O O . ILE A 1 108 ? 0.521 14.073 15.996 1.00 96.00 108 ILE A O 1
ATOM 860 N N . MET A 1 109 ? -0.846 15.543 17.010 1.00 95.25 109 MET A N 1
ATOM 861 C CA . MET A 1 109 ? 0.156 16.054 17.949 1.00 95.25 109 MET A CA 1
ATOM 862 C C . MET A 1 109 ? -0.425 16.250 19.350 1.00 95.25 109 MET A C 1
ATOM 864 O O . MET A 1 109 ? -1.595 16.590 19.495 1.00 95.25 109 MET A O 1
ATOM 868 N N . GLY A 1 110 ? 0.396 16.045 20.381 1.00 93.62 110 GLY A N 1
ATOM 869 C CA . GLY A 1 110 ? 0.032 16.320 21.772 1.00 93.62 110 GLY A CA 1
ATOM 870 C C . GLY A 1 110 ? 0.497 17.708 22.213 1.00 93.62 110 GLY A C 1
ATOM 871 O O . GLY A 1 110 ? 1.640 18.083 21.946 1.00 93.62 110 GLY A O 1
ATOM 872 N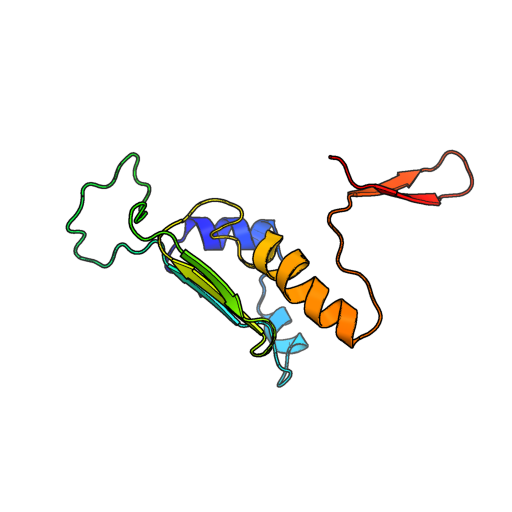 N . SER A 1 111 ? -0.369 18.453 22.901 1.00 88.25 111 SER A N 1
ATOM 873 C CA . SER A 1 111 ? -0.046 19.722 23.557 1.00 88.25 111 SER A CA 1
ATOM 874 C C . SER A 1 111 ? -0.171 19.585 25.070 1.00 88.25 111 SER A C 1
ATOM 876 O O . SER A 1 111 ? -1.200 19.161 25.589 1.00 88.25 111 SER A O 1
ATOM 878 N N . PHE A 1 112 ? 0.885 19.974 25.779 1.00 89.00 112 PHE A N 1
ATOM 879 C CA . PHE A 1 112 ? 0.995 19.839 27.234 1.00 89.00 112 PHE A CA 1
ATOM 880 C C . PHE A 1 112 ? 0.593 21.110 27.993 1.00 89.00 112 PHE A C 1
ATOM 882 O O . PHE A 1 112 ? 0.590 21.111 29.217 1.00 89.00 112 PHE A O 1
ATOM 889 N N . GLN A 1 113 ? 0.270 22.196 27.286 1.00 79.56 113 GLN A N 1
ATOM 89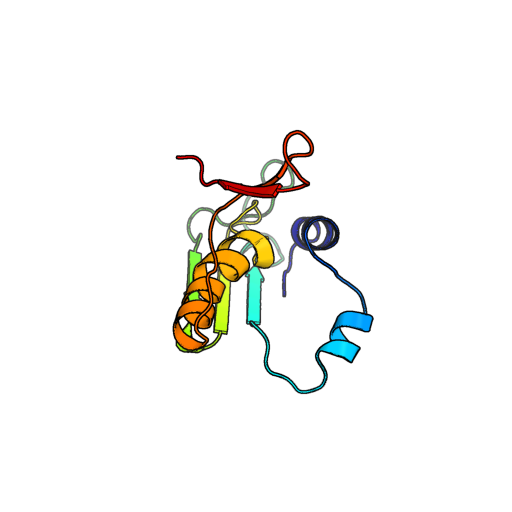0 C CA . GLN A 1 113 ? 0.067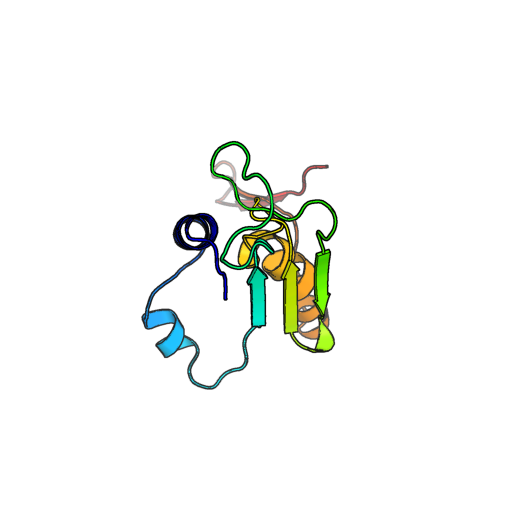 23.506 27.908 1.00 79.56 113 GLN A CA 1
ATOM 891 C C . GLN A 1 113 ? -1.295 23.657 28.610 1.00 79.56 113 GLN A C 1
ATOM 893 O O . GLN A 1 113 ? -1.418 24.489 29.502 1.00 79.56 113 GLN A O 1
ATOM 898 N N . PHE A 1 114 ? -2.292 22.843 28.246 1.00 68.44 114 PHE A N 1
ATOM 899 C CA . PHE A 1 114 ? -3.645 22.879 28.815 1.00 68.44 114 PHE A CA 1
ATOM 900 C C . PHE A 1 114 ? -4.218 21.454 28.916 1.00 68.44 114 PHE A C 1
ATOM 902 O O . PHE A 1 114 ? -4.913 21.008 28.009 1.00 68.44 114 PHE A O 1
ATOM 909 N N . ASP A 1 115 ? -3.890 20.721 29.984 1.00 76.38 115 ASP A N 1
ATOM 910 C CA . ASP A 1 115 ? -4.457 19.394 30.298 1.00 76.38 115 ASP A CA 1
ATOM 911 C C . ASP A 1 115 ? -4.293 18.311 29.212 1.00 76.38 115 ASP A C 1
ATOM 913 O O . ASP A 1 115 ? -5.215 17.548 28.936 1.00 76.38 115 ASP A O 1
ATOM 917 N N . HIS A 1 116 ? -3.103 18.206 28.609 1.00 82.50 116 HIS A N 1
ATOM 918 C CA . HIS A 1 116 ? -2.745 17.117 27.681 1.00 82.50 116 HIS A CA 1
ATOM 919 C C . HIS A 1 116 ? -3.774 16.881 26.554 1.00 82.50 116 HIS A C 1
ATOM 921 O O . HIS A 1 116 ? -4.400 15.824 26.464 1.00 82.50 116 HIS A O 1
ATOM 927 N N . GLN A 1 117 ? -3.925 17.850 25.651 1.00 89.50 117 GLN A N 1
ATOM 928 C CA . GLN A 1 117 ? -4.844 17.741 24.513 1.00 89.50 117 GLN A CA 1
ATOM 929 C C . GLN A 1 117 ? -4.172 17.141 23.272 1.00 89.50 117 GLN A C 1
ATOM 931 O O . GLN A 1 117 ? -3.011 17.435 22.975 1.00 89.50 117 GLN A O 1
ATOM 936 N N . PHE A 1 118 ? -4.926 16.354 22.501 1.00 93.75 118 PHE A N 1
ATOM 937 C CA . PHE A 1 118 ? -4.536 15.919 21.158 1.00 93.75 118 PHE A CA 1
ATOM 938 C C . PHE A 1 118 ? -5.141 16.843 20.102 1.00 93.75 118 PHE A C 1
ATOM 940 O O . PHE A 1 118 ? -6.342 17.104 20.106 1.00 93.75 118 PHE A O 1
ATOM 947 N N . ILE A 1 119 ? -4.306 17.316 19.181 1.00 92.75 119 ILE A N 1
ATOM 948 C CA . ILE A 1 119 ? -4.692 18.190 18.074 1.00 92.75 119 ILE A CA 1
ATOM 949 C C . ILE A 1 119 ? -4.528 17.421 16.766 1.00 92.75 119 ILE A C 1
ATOM 951 O O . ILE A 1 119 ? -3.480 16.820 16.517 1.00 92.75 119 ILE A O 1
ATOM 955 N N . PHE A 1 120 ? -5.557 17.494 15.924 1.00 95.38 120 PHE A N 1
ATOM 956 C CA . PHE A 1 120 ? -5.589 16.933 14.578 1.00 95.38 120 PHE A CA 1
ATOM 957 C C . PHE A 1 120 ? -5.570 18.080 13.572 1.00 95.38 120 PHE A C 1
ATOM 959 O O . PHE A 1 120 ? -6.371 19.008 13.686 1.00 95.38 120 PHE A O 1
ATOM 966 N N . ARG A 1 121 ? -4.649 18.056 12.604 1.00 95.31 121 ARG A N 1
ATOM 967 C CA . ARG A 1 121 ? -4.519 19.151 11.633 1.00 95.31 121 ARG A CA 1
ATOM 968 C C . ARG A 1 121 ? -4.201 18.659 10.231 1.00 95.31 121 ARG A C 1
ATOM 970 O O . ARG A 1 121 ? -3.226 17.936 10.036 1.00 95.31 121 ARG A O 1
ATOM 977 N N . SER A 1 122 ? -4.999 19.110 9.267 1.00 93.62 122 SER A N 1
ATOM 978 C CA . SER A 1 122 ? -4.667 19.063 7.843 1.00 93.62 122 SER A CA 1
ATOM 979 C C . SER A 1 122 ? -3.932 20.346 7.449 1.00 93.62 122 SER A C 1
ATOM 981 O O . SER A 1 122 ? -4.212 21.420 7.991 1.00 93.62 122 SER A O 1
ATOM 983 N N . PHE A 1 123 ? -2.984 20.225 6.528 1.00 91.88 123 PHE A N 1
ATOM 984 C CA . PHE A 1 123 ? -2.299 21.350 5.901 1.00 91.88 123 PHE A CA 1
ATOM 985 C C . PHE A 1 123 ? -2.602 21.285 4.405 1.00 91.88 123 PHE A C 1
ATOM 987 O O . PHE A 1 123 ? -2.480 20.210 3.811 1.00 91.88 123 PHE A O 1
ATOM 994 N N . GLU A 1 124 ? -3.031 22.411 3.844 1.00 73.00 124 GLU A N 1
ATOM 995 C CA . GLU A 1 124 ? -3.194 22.599 2.399 1.00 73.00 124 GLU A CA 1
ATOM 996 C C . GLU A 1 124 ? -1.851 22.904 1.730 1.00 73.00 124 GLU A C 1
ATOM 998 O O . GLU A 1 124 ? -1.027 23.616 2.356 1.00 73.00 124 GLU A O 1
#

Foldseek 3Di:
DEPDPVLVVVLVVVDPDDPVVCVVCPPPDAQAEDEYQAADPPGPDDDDPVDRFAVVPFDWDADLVVSYTYTHGDCDDCRRNCVPDVPQAVNVQVVCVVVVHHRDPWDWDWDPPPPTDIDTDDDD

pLDDT: mean 95.39, std 4.75, range [68.44, 98.69]

Secondary structure (DSSP, 8-state):
-BS-HHHHHHHHHHS--STHHHHHHTT----EEEEE-S-PSSP-SPPBTTB---GGG-EEEEETTTTEEEEES--SHHHH-TIIIIIIIIIHHHHHHHHT------EEEEE-SSSSEEEEE---

Radius of gyration: 17.67 Å; chains: 1; bounding box: 40×40×53 Å